Protein AF-A0A1F8B7I4-F1 (afdb_monomer_lite)

Sequence (177 aa):
MRKDLLTHFAFFLTSFVLISLGRKWLSLDFVPFWLGGALGTFLPYLDNLIYIYLLRPDEKISQKAVEYINEKKVNVSLDLLVSTRAQREDLIFHSVYFQVVFAVFTFLVISSSGNLFGRGIVLAFFLHLLISQVMDYVENKNLNSWFRKVSVTFDQGQTRLYLLANFIIFLLLAFVF

Foldseek 3Di:
DCVLLVLLVVLLVVLVVVLCVLVVVPDPVLVLLVVLQVQLSCVLVCLLVCCLPPVCVPDPLSVVLVVCVVVVVNVVSVVSCVVCVVVDQDRPCLAPVNLVVLLVVLLCCLVPDPRSNSNSNSLSNLSSSLVVLVVCCVVPVASCSRCVVPPDGDDSVVSVVVSVVSVVSSVCSSNVD

Radius of gyration: 17.09 Å; chains: 1; bounding box: 42×36×40 Å

Structure (mmCIF, N/CA/C/O backbone):
data_AF-A0A1F8B7I4-F1
#
_entry.id   AF-A0A1F8B7I4-F1
#
loop_
_atom_site.group_PDB
_atom_site.id
_atom_site.type_symbol
_atom_site.label_atom_id
_atom_site.label_alt_id
_atom_site.label_comp_id
_atom_site.label_asym_id
_atom_site.label_entity_id
_atom_site.label_seq_id
_atom_site.pdbx_PDB_ins_code
_atom_site.Cartn_x
_atom_site.Cartn_y
_atom_site.Cartn_z
_atom_site.occupancy
_atom_site.B_iso_or_equiv
_atom_site.auth_seq_id
_atom_site.auth_comp_id
_atom_site.auth_asym_id
_atom_site.auth_atom_id
_atom_site.pdbx_PDB_model_num
ATOM 1 N N . MET A 1 1 ? -6.255 11.461 10.587 1.00 59.28 1 MET A N 1
ATOM 2 C CA . MET A 1 1 ? -6.141 11.089 9.159 1.00 59.28 1 MET A CA 1
ATOM 3 C C . MET A 1 1 ? -4.985 11.747 8.400 1.00 59.28 1 MET A C 1
ATOM 5 O O . MET A 1 1 ? -4.286 11.033 7.696 1.00 59.28 1 MET A O 1
ATOM 9 N N . ARG A 1 2 ? -4.751 13.071 8.498 1.00 65.44 2 ARG A N 1
ATOM 10 C CA . ARG A 1 2 ? -3.738 13.753 7.652 1.00 65.44 2 ARG A CA 1
ATOM 11 C C . ARG A 1 2 ? -2.352 13.114 7.699 1.00 65.44 2 ARG A C 1
ATOM 13 O O . ARG A 1 2 ? -1.734 12.986 6.658 1.00 65.44 2 ARG A O 1
ATOM 20 N N . LYS A 1 3 ? -1.891 12.709 8.886 1.00 77.00 3 LYS A N 1
ATOM 21 C CA . LYS A 1 3 ? -0.587 12.052 9.044 1.00 77.00 3 LYS A CA 1
ATOM 22 C C . LYS A 1 3 ? -0.542 10.697 8.338 1.00 77.00 3 LYS A C 1
ATOM 24 O O . LYS A 1 3 ? 0.397 10.463 7.605 1.00 77.00 3 LYS A O 1
ATOM 29 N N . ASP A 1 4 ? -1.567 9.863 8.505 1.00 78.38 4 ASP A N 1
ATOM 30 C CA . ASP A 1 4 ? -1.654 8.547 7.860 1.00 78.38 4 ASP A CA 1
ATOM 31 C C . ASP A 1 4 ? -1.663 8.653 6.327 1.00 78.38 4 ASP A C 1
ATOM 33 O O . ASP A 1 4 ? -0.826 8.054 5.656 1.00 78.38 4 ASP A O 1
ATOM 37 N N . LEU A 1 5 ? -2.539 9.500 5.777 1.00 82.06 5 LEU A N 1
ATOM 38 C CA . LEU A 1 5 ? -2.629 9.725 4.333 1.00 82.06 5 LEU A CA 1
ATOM 39 C C . LEU A 1 5 ? -1.339 10.339 3.783 1.00 82.06 5 LEU A C 1
ATOM 41 O O . LEU A 1 5 ? -0.847 9.908 2.745 1.00 82.06 5 LEU A O 1
ATOM 45 N N . LEU A 1 6 ? -0.755 11.302 4.501 1.00 87.94 6 LEU A N 1
ATOM 46 C CA . LEU A 1 6 ? 0.521 11.907 4.127 1.00 87.94 6 LEU A CA 1
ATOM 47 C C . LEU A 1 6 ? 1.655 10.881 4.141 1.00 87.94 6 LEU A C 1
ATOM 49 O O . LEU A 1 6 ? 2.469 10.895 3.228 1.00 87.94 6 LEU A O 1
ATOM 53 N N . THR A 1 7 ? 1.701 9.988 5.132 1.00 90.12 7 THR A N 1
ATOM 54 C CA . THR A 1 7 ? 2.702 8.918 5.206 1.00 90.12 7 THR A CA 1
ATOM 55 C C . THR A 1 7 ? 2.579 7.997 3.999 1.00 90.12 7 THR A C 1
ATOM 57 O O . THR A 1 7 ? 3.549 7.840 3.259 1.00 90.12 7 THR A O 1
ATOM 60 N N . HIS A 1 8 ? 1.391 7.447 3.735 1.00 92.12 8 HIS A N 1
ATOM 61 C CA . HIS A 1 8 ? 1.176 6.553 2.594 1.00 92.12 8 HIS A CA 1
ATOM 62 C C . HIS A 1 8 ? 1.475 7.245 1.259 1.00 92.12 8 HIS A C 1
ATOM 64 O O . HIS A 1 8 ? 2.141 6.666 0.402 1.00 92.12 8 HIS A O 1
ATOM 70 N N . PHE A 1 9 ? 1.064 8.505 1.103 1.00 92.62 9 PHE A N 1
ATOM 71 C CA . PHE A 1 9 ? 1.347 9.288 -0.097 1.00 92.62 9 PHE A CA 1
ATOM 72 C C . PHE A 1 9 ? 2.842 9.616 -0.257 1.00 92.62 9 PHE A C 1
ATOM 74 O O . PHE A 1 9 ? 3.370 9.558 -1.365 1.00 92.62 9 PHE A O 1
ATOM 81 N N . ALA A 1 10 ? 3.552 9.915 0.834 1.00 95.00 10 ALA A N 1
ATOM 82 C CA . ALA A 1 10 ? 4.991 10.170 0.812 1.00 95.00 10 ALA A CA 1
ATOM 83 C C . ALA A 1 10 ? 5.787 8.914 0.435 1.00 95.00 10 ALA A C 1
ATOM 85 O O . ALA A 1 10 ? 6.713 8.995 -0.377 1.00 95.00 10 ALA A O 1
ATOM 86 N N . PHE A 1 11 ? 5.409 7.749 0.971 1.00 95.69 11 PHE A N 1
ATOM 87 C CA . PHE A 1 11 ? 6.000 6.470 0.576 1.00 95.69 11 PHE A CA 1
ATOM 88 C C . PHE A 1 11 ? 5.683 6.132 -0.879 1.00 95.69 11 PHE A C 1
ATOM 90 O O . PHE A 1 11 ? 6.598 5.763 -1.609 1.00 95.69 11 PHE A O 1
ATOM 97 N N . PHE A 1 12 ? 4.440 6.334 -1.327 1.00 96.50 12 PHE A N 1
ATOM 98 C CA . PHE A 1 12 ? 4.068 6.213 -2.737 1.00 96.50 12 PHE A CA 1
ATOM 99 C C . PHE A 1 12 ? 4.988 7.051 -3.630 1.00 96.50 12 PHE A C 1
ATOM 101 O O . PHE A 1 12 ? 5.644 6.497 -4.510 1.00 96.50 12 PHE A O 1
ATOM 108 N N . LEU A 1 13 ? 5.095 8.357 -3.367 1.00 96.88 13 LEU A N 1
ATOM 109 C CA . LEU A 1 13 ? 5.904 9.263 -4.177 1.00 96.88 13 LEU A CA 1
ATOM 110 C C . LEU A 1 13 ? 7.371 8.821 -4.193 1.00 96.88 13 LEU A C 1
ATOM 112 O O . LEU A 1 13 ? 7.967 8.688 -5.258 1.00 96.88 13 LEU A O 1
ATOM 116 N N . THR A 1 14 ? 7.933 8.529 -3.019 1.00 96.75 14 THR A N 1
ATOM 117 C CA . THR A 1 14 ? 9.334 8.113 -2.881 1.00 96.75 14 THR A CA 1
ATOM 118 C C . THR A 1 14 ? 9.605 6.816 -3.640 1.00 96.75 14 THR A C 1
ATOM 120 O O . THR A 1 14 ? 10.513 6.760 -4.468 1.00 96.75 14 THR A O 1
ATOM 123 N N . SER A 1 15 ? 8.803 5.776 -3.413 1.00 95.81 15 SER A N 1
ATOM 124 C CA . SER A 1 15 ? 8.972 4.481 -4.071 1.00 95.81 15 SER A CA 1
ATOM 125 C C . SER A 1 15 ? 8.771 4.577 -5.581 1.00 95.81 15 SER A C 1
ATOM 127 O O . SER A 1 15 ? 9.559 4.003 -6.324 1.00 95.81 15 SER A O 1
ATOM 129 N N . PHE A 1 16 ? 7.780 5.329 -6.063 1.00 96.88 16 PHE A N 1
ATOM 130 C CA . PHE A 1 16 ? 7.526 5.459 -7.499 1.00 96.88 16 PHE A CA 1
ATOM 131 C C . PHE A 1 16 ? 8.601 6.284 -8.211 1.00 96.88 16 PHE A C 1
ATOM 133 O O . PHE A 1 16 ? 8.956 5.948 -9.344 1.00 96.88 16 PHE A O 1
ATOM 140 N N . VAL A 1 17 ? 9.188 7.292 -7.552 1.00 96.88 17 VAL A N 1
ATOM 141 C CA . VAL A 1 17 ? 10.386 7.978 -8.065 1.00 96.88 17 VAL A CA 1
ATOM 142 C C . VAL A 1 17 ? 11.539 6.981 -8.189 1.00 96.88 17 VAL A C 1
ATOM 144 O O . VAL A 1 17 ? 12.153 6.897 -9.250 1.00 96.88 17 VAL A O 1
ATOM 147 N N . LEU A 1 18 ? 11.810 6.189 -7.147 1.00 96.75 18 LEU A N 1
ATOM 148 C CA . LEU A 1 18 ? 12.892 5.198 -7.162 1.00 96.75 18 LEU A CA 1
ATOM 149 C C . LEU A 1 18 ? 12.691 4.129 -8.242 1.00 96.75 18 LEU A C 1
ATOM 151 O O . LEU A 1 18 ? 13.643 3.792 -8.942 1.00 96.75 18 LEU A O 1
ATOM 155 N N . ILE A 1 19 ? 11.465 3.633 -8.418 1.00 96.00 19 ILE A N 1
ATOM 156 C CA . ILE A 1 19 ? 11.121 2.677 -9.479 1.00 96.00 19 ILE A CA 1
ATOM 157 C C . ILE A 1 19 ? 11.334 3.317 -10.851 1.00 96.00 19 ILE A C 1
ATOM 159 O O . ILE A 1 19 ? 11.986 2.724 -11.710 1.00 96.00 19 ILE A O 1
ATOM 163 N N . SER A 1 20 ? 10.849 4.546 -11.044 1.00 95.88 20 SER A N 1
ATOM 164 C CA . SER A 1 20 ? 10.977 5.248 -12.324 1.00 95.88 20 SER A CA 1
ATOM 165 C C . SER A 1 20 ? 12.442 5.503 -12.683 1.00 95.88 20 SER A C 1
ATOM 167 O O . SER A 1 20 ? 12.850 5.267 -13.817 1.00 95.88 20 SER A O 1
ATOM 169 N N . LEU A 1 21 ? 13.270 5.901 -11.714 1.00 96.00 21 LEU A N 1
ATOM 170 C CA . LEU A 1 21 ? 14.712 6.065 -11.910 1.00 96.00 21 LEU A CA 1
ATOM 171 C C . LEU A 1 21 ? 15.407 4.724 -12.175 1.00 96.00 21 LEU A C 1
ATOM 173 O O . LEU A 1 21 ? 16.159 4.604 -13.141 1.00 96.00 21 LEU A O 1
ATOM 177 N N . GLY A 1 22 ? 15.128 3.704 -11.359 1.00 93.88 22 GLY A N 1
ATOM 178 C CA . GLY A 1 22 ? 15.749 2.383 -11.463 1.00 93.88 22 GLY A CA 1
ATOM 179 C C . GLY A 1 22 ? 15.447 1.677 -12.785 1.00 93.88 22 GLY A C 1
ATOM 180 O O . GLY A 1 22 ? 16.328 1.038 -13.356 1.00 93.88 22 GLY A O 1
ATOM 181 N N . ARG A 1 23 ? 14.230 1.843 -13.317 1.00 92.06 23 ARG A N 1
ATOM 182 C CA . ARG A 1 23 ? 13.812 1.282 -14.614 1.00 92.06 23 ARG A CA 1
ATOM 183 C C . ARG A 1 23 ? 14.022 2.232 -15.796 1.00 92.06 23 ARG A C 1
ATOM 185 O O . ARG A 1 23 ? 13.734 1.859 -16.929 1.00 92.06 23 ARG A O 1
ATOM 192 N N . LYS A 1 24 ? 14.556 3.436 -15.550 1.00 93.75 24 LYS A N 1
ATOM 193 C CA . LYS A 1 24 ? 14.752 4.507 -16.547 1.00 93.75 24 LYS A CA 1
ATOM 194 C C . LYS A 1 24 ? 13.447 4.946 -17.235 1.00 93.75 24 LYS A C 1
ATOM 196 O O . LYS A 1 24 ? 13.442 5.348 -18.395 1.00 93.75 24 LYS A O 1
ATOM 201 N N . TRP A 1 25 ? 12.337 4.890 -16.508 1.00 93.00 25 TRP A N 1
ATOM 202 C CA . TRP A 1 25 ? 10.990 5.269 -16.934 1.00 93.00 25 TRP A CA 1
ATOM 203 C C . TRP A 1 25 ? 10.740 6.768 -16.737 1.00 93.00 25 TRP A C 1
ATOM 205 O O . TRP A 1 25 ? 9.927 7.178 -15.911 1.00 93.00 25 TRP A O 1
ATOM 215 N N . LEU A 1 26 ? 11.490 7.598 -17.464 1.00 92.12 26 LEU A N 1
ATOM 216 C CA . LEU A 1 26 ? 11.434 9.063 -17.337 1.00 92.12 26 LEU A CA 1
ATOM 217 C C . LEU A 1 26 ? 10.672 9.757 -18.477 1.00 92.12 26 LEU A C 1
ATOM 219 O O . LEU A 1 26 ? 10.523 10.976 -18.449 1.00 92.12 26 LEU A O 1
ATOM 223 N N . SER A 1 27 ? 10.194 9.009 -19.478 1.00 94.06 27 SER A N 1
ATOM 224 C CA . SER A 1 27 ? 9.360 9.563 -20.550 1.00 94.06 27 SER A CA 1
ATOM 225 C C . SER A 1 27 ? 7.900 9.729 -20.114 1.00 94.06 27 SER A C 1
ATOM 227 O O . SER A 1 27 ? 7.433 9.117 -19.150 1.00 94.06 27 SER A O 1
ATOM 229 N N . LEU A 1 28 ? 7.151 10.544 -20.862 1.00 93.81 28 LEU A N 1
ATOM 230 C CA . LEU A 1 28 ? 5.718 10.751 -20.626 1.00 93.81 28 LEU A CA 1
ATOM 231 C C . LEU A 1 28 ? 4.877 9.486 -20.869 1.00 93.81 28 LEU A C 1
ATOM 233 O O . LEU A 1 28 ? 3.760 9.395 -20.362 1.00 93.81 28 LEU A O 1
ATOM 237 N N . ASP A 1 29 ? 5.421 8.476 -21.552 1.00 93.88 29 ASP A N 1
ATOM 238 C CA . ASP A 1 29 ? 4.751 7.186 -21.771 1.00 93.88 29 ASP A CA 1
ATOM 239 C C . ASP A 1 29 ? 4.469 6.442 -20.457 1.00 93.88 29 ASP A C 1
ATOM 241 O O . ASP A 1 29 ? 3.595 5.579 -20.400 1.00 93.88 29 ASP A O 1
ATOM 245 N N . PHE A 1 30 ? 5.174 6.803 -19.378 1.00 94.81 30 PHE A N 1
ATOM 246 C CA . PHE A 1 30 ? 5.011 6.222 -18.046 1.00 94.81 30 PHE A CA 1
ATOM 247 C C . PHE A 1 30 ? 4.052 7.003 -17.142 1.00 94.81 30 PHE A C 1
ATOM 249 O O . PHE A 1 30 ? 3.808 6.594 -16.008 1.00 94.81 30 PHE A O 1
ATOM 256 N N . VAL A 1 31 ? 3.424 8.079 -17.625 1.00 95.62 31 VAL A N 1
ATOM 257 C CA . VAL A 1 31 ? 2.359 8.778 -16.882 1.00 95.62 31 VAL A CA 1
ATOM 258 C C . VAL A 1 31 ? 1.226 7.834 -16.440 1.00 95.62 31 VAL A C 1
ATOM 260 O O . VAL A 1 31 ? 0.804 7.942 -15.286 1.00 95.62 31 VAL A O 1
ATOM 263 N N . PRO A 1 32 ? 0.758 6.860 -17.252 1.00 96.75 32 PRO A N 1
ATOM 264 C CA . PRO A 1 32 ? -0.250 5.902 -16.804 1.00 96.75 32 PRO A CA 1
ATOM 265 C C . PRO A 1 32 ? 0.174 5.118 -15.556 1.00 96.75 32 PRO A C 1
ATOM 267 O O . PRO A 1 32 ? -0.659 4.878 -14.689 1.00 96.75 32 PRO A O 1
ATOM 270 N N . PHE A 1 33 ? 1.458 4.777 -15.406 1.00 96.44 33 PHE A N 1
ATOM 271 C CA . PHE A 1 33 ? 1.970 4.112 -14.202 1.00 96.44 33 PHE A CA 1
ATOM 272 C C . PHE A 1 33 ? 1.773 4.971 -12.949 1.00 96.44 33 PHE A C 1
ATOM 274 O O . PHE A 1 33 ? 1.281 4.485 -11.931 1.00 96.44 33 PHE A O 1
ATOM 281 N N . TRP A 1 34 ? 2.073 6.265 -13.041 1.00 97.06 34 TRP A N 1
ATOM 282 C CA . TRP A 1 34 ? 1.882 7.222 -11.951 1.00 97.06 34 TRP A CA 1
ATOM 283 C C . TRP A 1 34 ? 0.410 7.460 -11.613 1.00 97.06 34 TRP A C 1
ATOM 285 O O . TRP A 1 34 ? 0.053 7.485 -10.436 1.00 97.06 34 TRP A O 1
ATOM 295 N N . LEU A 1 35 ? -0.455 7.585 -12.623 1.00 97.06 35 LEU A N 1
ATOM 296 C CA . LEU A 1 35 ? -1.901 7.725 -12.420 1.00 97.06 35 LEU A CA 1
ATOM 297 C C . LEU A 1 35 ? -2.498 6.479 -11.762 1.00 97.06 35 LEU A C 1
ATOM 299 O O . LEU A 1 35 ? -3.297 6.588 -10.832 1.00 97.06 35 LEU A O 1
ATOM 303 N N . GLY A 1 36 ? -2.073 5.300 -12.218 1.00 96.94 36 GLY A N 1
ATOM 304 C CA . GLY A 1 36 ? -2.452 4.035 -11.609 1.00 96.94 36 GLY A CA 1
ATOM 305 C C . GLY A 1 36 ? -1.981 3.958 -10.163 1.00 96.94 36 GLY A C 1
ATOM 306 O O . GLY A 1 36 ? -2.757 3.607 -9.281 1.00 96.94 36 GLY A O 1
ATOM 307 N N . GLY A 1 37 ? -0.740 4.364 -9.899 1.00 97.00 37 GLY A N 1
ATOM 308 C CA . GLY A 1 37 ? -0.183 4.409 -8.555 1.00 97.00 37 GLY A CA 1
ATOM 309 C C . GLY A 1 37 ? -0.953 5.329 -7.611 1.00 97.00 37 GLY A C 1
ATOM 310 O O . GLY A 1 37 ? -1.344 4.901 -6.527 1.00 97.00 37 GLY A O 1
ATOM 311 N N . ALA A 1 38 ? -1.267 6.549 -8.051 1.00 95.81 38 ALA A N 1
ATOM 312 C CA . ALA A 1 38 ? -2.075 7.480 -7.272 1.00 95.81 38 ALA A CA 1
ATOM 313 C C . ALA A 1 38 ? -3.432 6.860 -6.909 1.00 95.81 38 ALA A C 1
ATOM 315 O O . ALA A 1 38 ? -3.817 6.868 -5.742 1.00 95.81 38 ALA A O 1
ATOM 316 N N . LEU A 1 39 ? -4.123 6.251 -7.880 1.00 95.75 39 LEU A N 1
ATOM 317 C CA . LEU A 1 39 ? -5.389 5.562 -7.629 1.00 95.75 39 LEU A CA 1
ATOM 318 C C . LEU A 1 39 ? -5.217 4.379 -6.662 1.00 95.75 39 LEU A C 1
ATOM 320 O O . LEU A 1 39 ? -5.992 4.239 -5.716 1.00 95.75 39 LEU A O 1
ATOM 324 N N . GLY A 1 40 ? -4.183 3.561 -6.858 1.00 95.12 40 GLY A N 1
ATOM 325 C CA . GLY A 1 40 ? -3.867 2.405 -6.021 1.00 95.12 40 GLY A CA 1
ATOM 326 C C . GLY A 1 40 ? -3.564 2.765 -4.567 1.00 95.12 40 GLY A C 1
ATOM 327 O O . GLY A 1 40 ? -3.936 2.012 -3.674 1.00 95.12 40 GLY A O 1
ATOM 328 N N . THR A 1 41 ? -2.977 3.936 -4.301 1.00 93.88 41 THR A N 1
ATOM 329 C CA . THR A 1 41 ? -2.779 4.444 -2.932 1.00 93.88 41 THR A CA 1
ATOM 330 C C . THR A 1 41 ? -4.101 4.729 -2.219 1.00 93.88 41 THR A C 1
ATOM 332 O O . THR A 1 41 ? -4.167 4.591 -0.997 1.00 93.88 41 THR A O 1
ATOM 335 N N . PHE A 1 42 ? -5.153 5.107 -2.953 1.00 90.44 42 PHE A N 1
ATOM 336 C CA . PHE A 1 42 ? -6.454 5.421 -2.363 1.00 90.44 42 PHE A CA 1
ATOM 337 C C . PHE A 1 42 ? -7.365 4.203 -2.182 1.00 90.44 42 PHE A C 1
ATOM 339 O O . PHE A 1 42 ? -8.222 4.219 -1.299 1.00 90.44 42 PHE A O 1
ATOM 346 N N . LEU A 1 43 ? -7.188 3.146 -2.982 1.00 90.69 43 LEU A N 1
ATOM 347 C CA . LEU A 1 43 ? -8.053 1.961 -2.948 1.00 90.69 43 LEU A CA 1
ATOM 348 C C . LEU A 1 43 ? -8.183 1.316 -1.555 1.00 90.69 43 LEU A C 1
ATOM 350 O O . LEU A 1 43 ? -9.311 0.986 -1.184 1.00 90.69 43 LEU A O 1
ATOM 354 N N . PRO A 1 44 ? -7.119 1.182 -0.740 1.00 88.88 44 PRO A N 1
ATOM 355 C CA . PRO A 1 44 ? -7.243 0.609 0.597 1.00 88.88 44 PRO A CA 1
ATOM 356 C C . PRO A 1 44 ? -8.198 1.368 1.527 1.00 88.88 44 PRO A C 1
ATOM 358 O O . PRO A 1 44 ? -8.793 0.770 2.420 1.00 88.88 44 PRO A O 1
ATOM 361 N N . TYR A 1 45 ? -8.425 2.668 1.305 1.00 83.50 45 TYR A N 1
ATOM 362 C CA . TYR A 1 45 ? -9.385 3.432 2.105 1.00 83.50 45 TYR A CA 1
ATOM 363 C C . TYR A 1 45 ? -10.838 3.011 1.858 1.00 83.50 45 TYR A C 1
ATOM 365 O O . TYR A 1 45 ? -11.673 3.221 2.744 1.00 83.50 45 TYR A O 1
ATOM 373 N N . LEU A 1 46 ? -11.138 2.371 0.718 1.00 84.50 46 LEU A N 1
ATOM 374 C CA . LEU A 1 46 ? -12.466 1.825 0.422 1.00 84.50 46 LEU A CA 1
ATOM 375 C C . LEU A 1 46 ? -12.885 0.742 1.420 1.00 84.50 46 LEU A C 1
ATOM 377 O O . LEU A 1 46 ? -14.080 0.572 1.636 1.00 84.50 46 LEU A O 1
ATOM 381 N N . ASP A 1 47 ? -11.936 0.082 2.091 1.00 81.94 47 ASP A N 1
ATOM 382 C CA . ASP A 1 47 ? -12.209 -0.884 3.165 1.00 81.94 47 ASP A CA 1
ATOM 383 C C . ASP A 1 47 ? -13.096 -0.270 4.259 1.00 81.94 47 ASP A C 1
ATOM 385 O O . ASP A 1 47 ? -14.032 -0.889 4.759 1.00 81.94 47 ASP A O 1
ATOM 389 N N . ASN A 1 48 ? -12.874 1.011 4.575 1.00 79.69 48 ASN A N 1
ATOM 390 C CA . ASN A 1 48 ? -13.680 1.730 5.558 1.00 79.69 48 ASN A CA 1
ATOM 391 C C . ASN A 1 48 ? -15.105 1.992 5.067 1.00 79.69 48 ASN A C 1
ATOM 393 O O . ASN A 1 48 ? -16.033 1.949 5.870 1.00 79.69 48 ASN A O 1
ATOM 397 N N . LEU A 1 49 ? -15.280 2.269 3.771 1.00 81.94 49 LEU A N 1
ATOM 398 C CA . LEU A 1 49 ? -16.603 2.471 3.180 1.00 81.94 49 LEU A CA 1
ATOM 399 C C . LEU A 1 49 ? -17.375 1.151 3.129 1.00 81.94 49 LEU A C 1
ATOM 401 O O . LEU A 1 49 ? -18.543 1.106 3.504 1.00 81.94 49 LEU A O 1
ATOM 405 N N . ILE A 1 50 ? -16.703 0.067 2.740 1.00 83.12 50 ILE A N 1
ATOM 406 C CA . ILE A 1 50 ? -17.272 -1.282 2.762 1.00 83.12 50 ILE A CA 1
ATOM 407 C C . ILE A 1 50 ? -17.689 -1.649 4.191 1.00 83.12 50 ILE A C 1
ATOM 409 O O . ILE A 1 50 ? -18.788 -2.160 4.398 1.00 83.12 50 ILE A O 1
ATOM 413 N N . TYR A 1 51 ? -16.869 -1.327 5.194 1.00 82.75 51 TYR A N 1
ATOM 414 C CA . TYR A 1 51 ? -17.199 -1.599 6.589 1.00 82.75 51 TYR A CA 1
ATOM 415 C C . TYR A 1 51 ? -18.495 -0.910 7.038 1.00 82.75 51 TYR A C 1
ATOM 417 O O . TYR A 1 51 ? -19.401 -1.581 7.534 1.00 82.75 51 TYR A O 1
ATOM 425 N N . ILE A 1 52 ? -18.603 0.409 6.837 1.00 82.94 52 ILE A N 1
ATOM 426 C CA . ILE A 1 52 ? -19.738 1.192 7.353 1.00 82.94 52 ILE A CA 1
ATOM 427 C C . ILE A 1 52 ? -21.041 0.961 6.583 1.00 82.94 52 ILE A C 1
ATOM 429 O O . ILE A 1 52 ? -22.106 1.085 7.176 1.00 82.94 52 ILE A O 1
ATOM 433 N N . TYR A 1 53 ? -20.975 0.640 5.286 1.00 84.38 53 TYR A N 1
ATOM 434 C CA . TYR A 1 53 ? -22.172 0.470 4.455 1.00 84.38 53 TYR A CA 1
ATOM 435 C C . TYR A 1 53 ? -22.594 -0.990 4.266 1.00 84.38 53 TYR A C 1
ATOM 437 O O . TYR A 1 53 ? -23.774 -1.232 4.027 1.00 84.38 53 TYR A O 1
ATOM 445 N N . LEU A 1 54 ? -21.670 -1.957 4.345 1.00 82.88 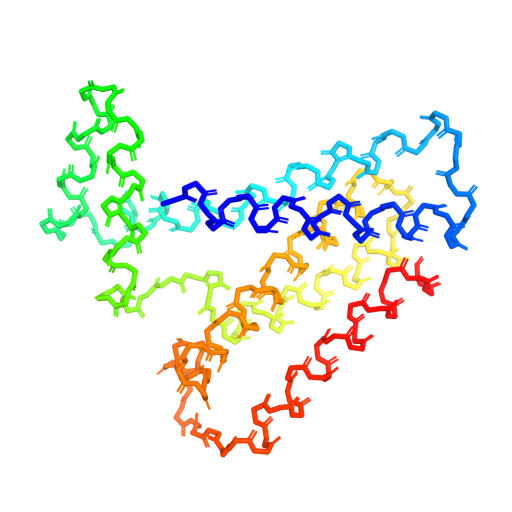54 LEU A N 1
ATOM 446 C CA . LEU A 1 54 ? -21.952 -3.358 3.999 1.00 82.88 54 LEU A CA 1
ATOM 447 C C . LEU A 1 54 ? -21.692 -4.346 5.142 1.00 82.88 54 LEU A C 1
ATOM 449 O O . LEU A 1 54 ? -22.516 -5.228 5.361 1.00 82.88 54 LEU A O 1
ATOM 453 N N . LEU A 1 55 ? -20.570 -4.243 5.864 1.00 82.56 55 LEU A N 1
ATOM 454 C CA . LEU A 1 55 ? -20.204 -5.268 6.860 1.00 82.56 55 LEU A CA 1
ATOM 455 C C . LEU A 1 55 ? -20.880 -5.069 8.218 1.00 82.56 55 LEU A C 1
ATOM 457 O O . LEU A 1 55 ? -21.299 -6.041 8.854 1.00 82.56 55 LEU A O 1
ATOM 461 N N . ARG A 1 56 ? -20.916 -3.822 8.696 1.00 82.69 56 ARG A N 1
ATOM 462 C CA . ARG A 1 56 ? -21.394 -3.461 10.037 1.00 82.69 56 ARG A CA 1
ATOM 463 C C . ARG A 1 56 ? -22.200 -2.152 10.016 1.00 82.69 56 ARG A C 1
ATOM 465 O O . ARG A 1 56 ? -21.833 -1.213 10.725 1.00 82.69 56 ARG A O 1
ATOM 472 N N . PRO A 1 57 ? -23.289 -2.054 9.230 1.00 84.44 57 PRO A N 1
ATOM 473 C CA . PRO A 1 57 ? -24.100 -0.833 9.166 1.00 84.44 57 PRO A CA 1
ATOM 474 C C . PRO A 1 57 ? -24.804 -0.497 10.492 1.00 84.44 57 PRO A C 1
ATOM 476 O O . PRO A 1 57 ? -25.057 0.673 10.773 1.00 84.44 57 PRO A O 1
ATOM 479 N N . ASP A 1 58 ? -25.067 -1.498 11.336 1.00 86.06 58 ASP A N 1
ATOM 480 C CA . ASP A 1 58 ? -25.798 -1.330 12.600 1.00 86.06 58 ASP A CA 1
ATOM 481 C C . ASP A 1 58 ? -24.925 -0.854 13.773 1.00 86.06 58 ASP A C 1
ATOM 483 O O . ASP A 1 58 ? -25.432 -0.503 14.841 1.00 86.06 58 ASP A O 1
ATOM 487 N N . GLU A 1 59 ? -23.600 -0.820 13.604 1.00 85.62 59 GLU A N 1
ATOM 488 C CA . GLU A 1 59 ? -22.713 -0.302 14.641 1.00 85.62 59 GLU A CA 1
ATOM 489 C C . GLU A 1 59 ? -22.901 1.207 14.815 1.00 85.62 59 GLU A C 1
ATOM 491 O O . GLU A 1 59 ? -22.904 1.973 13.850 1.00 85.62 59 GLU A O 1
ATOM 496 N N . LYS A 1 60 ? -22.958 1.667 16.073 1.00 86.56 60 LYS A N 1
ATOM 497 C CA . LYS A 1 60 ? -23.087 3.100 16.401 1.00 86.56 60 LYS A CA 1
ATOM 498 C C . LYS A 1 60 ? -22.013 3.959 15.725 1.00 86.56 60 LYS A C 1
ATOM 500 O O . LYS A 1 60 ? -22.277 5.103 15.365 1.00 86.56 60 LYS A O 1
ATOM 505 N N . ILE A 1 61 ? -20.803 3.418 15.553 1.00 85.62 61 ILE A N 1
ATOM 506 C CA . ILE A 1 61 ? -19.690 4.100 14.879 1.00 85.62 61 ILE A CA 1
ATOM 507 C C . ILE A 1 61 ? -19.979 4.252 13.380 1.00 85.62 61 ILE A C 1
ATOM 509 O O . ILE A 1 61 ? -19.770 5.335 12.838 1.00 85.62 61 ILE A O 1
ATOM 513 N N . SER A 1 62 ? -20.504 3.211 12.729 1.00 85.81 62 SER A N 1
ATOM 514 C CA . SER A 1 62 ? -20.896 3.238 11.316 1.00 85.81 62 SER A CA 1
ATOM 515 C C . SER A 1 62 ? -22.035 4.221 11.067 1.00 85.81 62 SER A C 1
ATOM 517 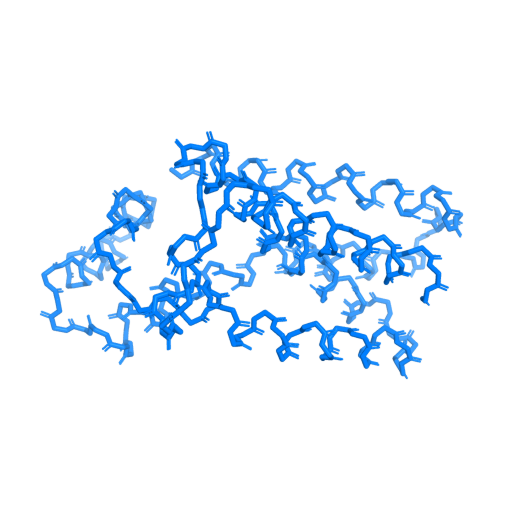O O . SER A 1 62 ? -21.917 5.073 10.190 1.00 85.81 62 SER A O 1
ATOM 519 N N . GLN A 1 63 ? -23.085 4.191 11.893 1.00 90.00 63 GLN A N 1
ATOM 520 C CA . GLN A 1 63 ? -24.209 5.128 11.786 1.00 90.00 63 GLN A CA 1
ATOM 521 C C . GLN A 1 63 ? -23.751 6.583 11.941 1.00 90.00 63 GLN A C 1
ATOM 523 O O . GLN A 1 63 ? -24.098 7.435 11.126 1.00 90.00 63 GLN A O 1
ATOM 528 N N . LYS A 1 64 ? -22.892 6.855 12.931 1.00 89.38 64 LYS A N 1
ATOM 529 C CA . LYS A 1 64 ? -22.334 8.191 13.171 1.00 89.38 64 LYS A CA 1
ATOM 530 C C . LYS A 1 64 ? -21.394 8.658 12.053 1.00 89.38 64 LYS A C 1
ATOM 532 O O . LYS A 1 64 ? -21.364 9.839 11.718 1.00 89.38 64 LYS A O 1
ATOM 537 N N . ALA A 1 65 ? -20.629 7.747 11.453 1.00 87.12 65 ALA A N 1
ATOM 538 C CA . ALA A 1 65 ? -19.807 8.054 10.286 1.00 87.12 65 ALA A CA 1
ATOM 539 C C . ALA A 1 65 ? -20.678 8.422 9.071 1.00 87.12 65 ALA A C 1
ATOM 541 O O . ALA A 1 65 ? -20.434 9.437 8.421 1.00 87.12 65 ALA A O 1
ATOM 542 N N . VAL A 1 66 ? -21.738 7.652 8.810 1.00 88.75 66 VAL A N 1
ATOM 543 C CA . VAL A 1 66 ? -22.703 7.934 7.735 1.00 88.75 66 VAL A CA 1
ATOM 544 C C . VAL A 1 66 ? -23.417 9.270 7.959 1.00 88.75 66 VAL A C 1
ATOM 546 O O . VAL A 1 66 ? -23.559 10.046 7.016 1.00 88.75 66 VAL A O 1
ATOM 549 N N . GLU A 1 67 ? -23.794 9.591 9.198 1.00 91.06 67 GLU A N 1
ATOM 550 C CA . GLU A 1 67 ? -24.354 10.896 9.567 1.00 91.06 67 GLU A CA 1
ATOM 551 C C . GLU A 1 67 ? -23.395 12.039 9.197 1.00 91.06 67 GLU A C 1
ATOM 553 O O . GLU A 1 67 ? -23.775 12.958 8.471 1.00 91.06 67 GLU A O 1
ATOM 558 N N . TYR A 1 68 ? -22.116 11.944 9.577 1.00 90.31 68 TYR A N 1
ATOM 559 C CA . TYR A 1 68 ? -21.118 12.948 9.197 1.00 90.31 68 TYR A CA 1
ATOM 560 C C . TYR A 1 68 ? -20.894 13.046 7.684 1.00 90.31 68 TYR A C 1
ATOM 562 O O . TYR A 1 68 ? -20.650 14.144 7.181 1.00 90.31 68 TYR A O 1
ATOM 570 N N . ILE A 1 69 ? -20.988 11.944 6.936 1.00 89.12 69 ILE A N 1
ATOM 571 C CA . ILE A 1 69 ? -20.920 11.973 5.467 1.00 89.12 69 ILE A CA 1
ATOM 572 C C . ILE A 1 69 ? -22.122 12.734 4.893 1.00 89.12 69 ILE A C 1
ATOM 574 O O . ILE A 1 69 ? -21.935 13.613 4.048 1.00 89.12 69 ILE A O 1
ATOM 578 N N . ASN A 1 70 ? -23.331 12.462 5.390 1.00 90.69 70 ASN A N 1
ATOM 579 C CA . ASN A 1 70 ? -24.564 13.128 4.960 1.00 90.69 70 ASN A CA 1
ATOM 580 C C . ASN A 1 70 ? -24.549 14.632 5.274 1.00 90.69 70 ASN A C 1
ATOM 582 O O . ASN A 1 70 ? -25.002 15.444 4.468 1.00 90.69 70 ASN A O 1
ATOM 586 N N . GLU A 1 71 ? -23.939 15.027 6.391 1.00 94.12 71 GLU A N 1
ATOM 587 C CA . GLU A 1 71 ? -23.704 16.429 6.755 1.00 94.12 71 GLU A CA 1
ATOM 588 C C . GLU A 1 71 ? -22.564 17.101 5.963 1.00 94.12 71 GLU A C 1
ATOM 590 O O . GLU A 1 71 ? -22.180 18.234 6.263 1.00 94.12 71 GLU A O 1
ATOM 595 N N . LYS A 1 72 ? -21.982 16.424 4.962 1.00 89.44 72 LYS A N 1
ATOM 596 C CA . LYS A 1 72 ? -20.797 16.863 4.196 1.00 89.44 72 LYS A CA 1
ATOM 597 C C . LYS A 1 72 ? -19.532 17.046 5.051 1.00 89.44 72 LYS A C 1
ATOM 599 O O . LYS A 1 72 ? -18.542 17.616 4.590 1.00 89.44 72 LYS A O 1
ATOM 604 N N . LYS A 1 73 ? -19.502 16.506 6.271 1.00 90.06 73 LYS A N 1
ATOM 605 C CA . LYS A 1 73 ? -18.349 16.496 7.188 1.00 90.06 73 LYS A CA 1
ATOM 606 C C . LYS A 1 73 ? -17.468 15.263 6.960 1.00 90.06 73 LYS A C 1
ATOM 608 O O . LYS A 1 73 ? -17.097 14.558 7.898 1.00 90.06 73 LYS A O 1
ATOM 613 N N . VAL A 1 74 ? -17.074 15.025 5.707 1.00 83.88 74 VAL A N 1
ATOM 614 C CA . VAL A 1 74 ? -16.311 13.827 5.295 1.00 83.88 74 VAL A CA 1
ATOM 615 C C . VAL A 1 74 ? -14.999 13.684 6.072 1.00 83.88 74 VAL A C 1
ATOM 617 O O . VAL A 1 74 ? -14.665 12.592 6.520 1.00 83.88 74 VAL A O 1
ATOM 620 N N . ASN A 1 75 ? -14.291 14.789 6.324 1.00 80.69 75 ASN A N 1
ATOM 621 C CA . ASN A 1 75 ? -13.050 14.764 7.105 1.00 80.69 75 ASN A CA 1
ATOM 622 C C . ASN A 1 75 ? -13.267 14.251 8.537 1.00 80.69 75 ASN A C 1
ATOM 624 O O . ASN A 1 75 ? -12.463 13.469 9.031 1.00 80.69 75 ASN A O 1
ATOM 628 N N . VAL A 1 76 ? -14.371 14.656 9.174 1.00 85.50 76 VAL A N 1
ATOM 629 C CA . VAL A 1 76 ? -14.718 14.242 10.542 1.00 85.50 76 VAL A CA 1
ATOM 630 C C . VAL A 1 76 ? -15.113 12.769 10.565 1.00 85.50 76 VAL A C 1
ATOM 632 O O . VAL A 1 76 ? -14.662 12.035 11.440 1.00 85.50 76 VAL A O 1
ATOM 635 N N . SER A 1 77 ? -15.886 12.316 9.572 1.00 84.62 77 SER A N 1
ATOM 636 C CA . SER A 1 77 ? -16.199 10.894 9.398 1.00 84.62 77 SER A CA 1
ATOM 637 C C . SER A 1 77 ? -14.927 10.061 9.265 1.00 84.62 77 SER A C 1
ATOM 639 O O . SER A 1 77 ? -14.762 9.051 9.943 1.00 84.62 77 SER A O 1
ATOM 641 N N . LEU A 1 78 ? -13.994 10.487 8.416 1.00 77.69 78 LEU A N 1
ATOM 642 C CA . LEU A 1 78 ? -12.754 9.750 8.212 1.00 77.69 78 LEU A CA 1
ATOM 643 C C . LEU A 1 78 ? -11.851 9.776 9.454 1.00 77.69 78 LEU A C 1
ATOM 645 O O . LEU A 1 78 ? -11.270 8.749 9.792 1.00 77.69 78 LEU A O 1
ATOM 649 N N . ASP A 1 79 ? -11.759 10.896 10.176 1.00 82.12 79 ASP A N 1
ATOM 650 C CA . ASP A 1 79 ? -11.021 10.959 11.444 1.00 82.12 79 ASP A CA 1
ATOM 651 C C . ASP A 1 79 ? -11.654 10.065 12.524 1.00 82.12 79 ASP A C 1
ATOM 653 O O . ASP A 1 79 ? -10.927 9.399 13.268 1.00 82.12 79 ASP A O 1
ATOM 657 N N . LEU A 1 80 ? -12.987 9.976 12.577 1.00 84.38 80 LEU A N 1
ATOM 658 C CA . LEU A 1 80 ? -13.699 9.040 13.450 1.00 84.38 80 LEU A CA 1
ATOM 659 C C . LEU A 1 80 ? -13.347 7.591 13.097 1.00 84.38 80 LEU A C 1
ATOM 661 O O . LEU A 1 80 ? -13.000 6.808 13.978 1.00 84.38 80 LEU A O 1
ATOM 665 N N . LEU A 1 81 ? -13.381 7.235 11.813 1.00 81.12 81 LEU A N 1
ATOM 666 C CA . LEU A 1 81 ? -13.072 5.879 11.361 1.00 81.12 81 LEU A CA 1
ATOM 667 C C . LEU A 1 81 ? -11.605 5.530 11.645 1.00 81.12 81 LEU A C 1
ATOM 669 O O . LEU A 1 81 ? -11.314 4.478 12.210 1.00 81.12 81 LEU A O 1
ATOM 673 N N . VAL A 1 82 ? -10.664 6.423 11.342 1.00 75.06 82 VAL A N 1
ATOM 674 C CA . VAL A 1 82 ? -9.237 6.194 11.616 1.00 75.06 82 VAL A CA 1
ATOM 675 C C . VAL A 1 82 ? -8.969 6.057 13.119 1.00 75.06 82 VAL A C 1
ATOM 677 O O . VAL A 1 82 ? -8.285 5.120 13.521 1.00 75.06 82 VAL A O 1
ATOM 680 N N . SER A 1 83 ? -9.533 6.928 13.961 1.00 76.69 83 SER A N 1
ATOM 681 C CA . SER A 1 83 ? -9.308 6.881 15.419 1.00 76.69 83 SER A CA 1
ATOM 682 C C . SER A 1 83 ? -9.950 5.670 16.101 1.00 76.69 83 SER A C 1
ATOM 684 O O . SER A 1 83 ? -9.446 5.199 17.116 1.00 76.69 83 SER A O 1
ATOM 686 N N . THR A 1 84 ? -11.015 5.118 15.520 1.00 75.69 84 THR A N 1
ATOM 687 C CA . THR A 1 84 ? -11.686 3.903 16.011 1.00 75.69 84 THR A CA 1
ATOM 688 C C . THR A 1 84 ? -11.238 2.628 15.293 1.00 75.69 84 THR A C 1
ATOM 690 O O . THR A 1 84 ? -11.787 1.558 15.540 1.00 75.69 84 THR A O 1
ATOM 693 N N . ARG A 1 85 ? -10.211 2.687 14.429 1.00 71.12 85 ARG A N 1
ATOM 694 C CA . ARG A 1 85 ? -9.692 1.528 13.673 1.00 71.12 85 ARG A CA 1
ATOM 695 C C . ARG A 1 85 ? -9.347 0.336 14.570 1.00 71.12 85 ARG A C 1
ATOM 697 O O . ARG A 1 85 ? -9.697 -0.780 14.220 1.00 71.12 85 ARG A O 1
ATOM 704 N N . ALA A 1 86 ? -8.746 0.565 15.738 1.00 65.75 86 ALA A N 1
ATOM 705 C CA . ALA A 1 86 ? -8.385 -0.506 16.674 1.00 65.75 86 ALA A CA 1
ATOM 706 C C . ALA A 1 86 ? -9.596 -1.267 17.256 1.00 65.75 86 ALA A C 1
ATOM 708 O O . ALA A 1 86 ? -9.453 -2.418 17.670 1.00 65.75 86 ALA A O 1
ATOM 709 N N . GLN A 1 87 ? -10.772 -0.629 17.279 1.00 67.56 87 GLN A N 1
ATOM 710 C CA . GLN A 1 87 ? -12.026 -1.197 17.784 1.00 67.56 87 GLN A CA 1
ATOM 711 C C . GLN A 1 87 ? -12.810 -1.956 16.703 1.00 67.56 87 GLN A C 1
ATOM 713 O O . GLN A 1 87 ? -13.782 -2.629 17.024 1.00 67.56 87 GLN A O 1
ATOM 718 N N . ARG A 1 88 ? -12.406 -1.850 15.429 1.00 69.12 88 ARG A N 1
ATOM 719 C CA . ARG A 1 88 ? -13.083 -2.490 14.296 1.00 69.12 88 ARG A CA 1
ATOM 720 C C . ARG A 1 88 ? -12.363 -3.787 13.953 1.00 69.12 88 ARG A C 1
ATOM 722 O O . ARG A 1 88 ? -11.200 -3.776 13.558 1.00 69.12 88 ARG A O 1
ATOM 729 N N . GLU A 1 89 ? -13.050 -4.908 14.136 1.00 61.25 89 GLU A N 1
ATOM 730 C CA . GLU A 1 89 ? -12.416 -6.234 14.126 1.00 61.25 89 GLU A CA 1
ATOM 731 C C . GLU A 1 89 ? -12.338 -6.888 12.733 1.00 61.25 89 GLU A C 1
ATOM 733 O O . GLU A 1 89 ? -11.705 -7.931 12.585 1.00 61.25 89 GLU A O 1
ATOM 738 N N . ASP A 1 90 ? -12.931 -6.270 11.703 1.00 64.81 90 ASP A N 1
ATOM 739 C CA . ASP A 1 90 ? -13.28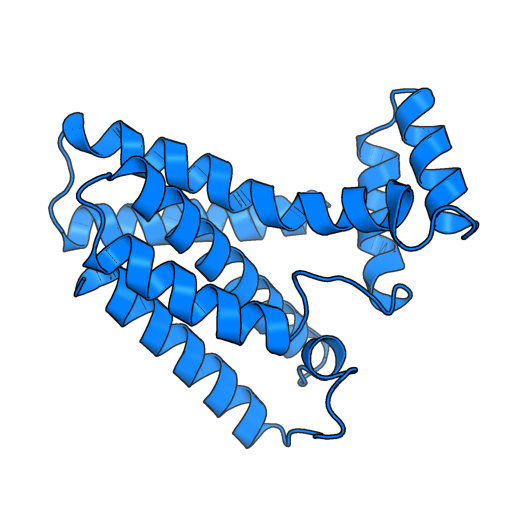2 -6.941 10.439 1.00 64.81 90 ASP A CA 1
ATOM 740 C C . ASP A 1 90 ? -12.935 -6.150 9.159 1.00 64.81 90 ASP A C 1
ATOM 742 O O . ASP A 1 90 ? -13.677 -6.160 8.179 1.00 64.81 90 ASP A O 1
ATOM 746 N N . LEU A 1 91 ? -11.791 -5.468 9.127 1.00 73.62 91 LEU A N 1
ATOM 747 C CA . LEU A 1 91 ? -11.295 -4.862 7.884 1.00 73.62 91 LEU A CA 1
ATOM 748 C C . LEU A 1 91 ? -10.860 -5.957 6.884 1.00 73.62 91 LEU A C 1
ATOM 750 O O . LEU A 1 91 ? -10.109 -6.868 7.241 1.00 73.62 91 LEU A O 1
ATOM 754 N N . ILE A 1 92 ? -11.351 -5.903 5.639 1.00 77.38 92 ILE A N 1
ATOM 755 C CA . ILE A 1 92 ? -11.131 -6.946 4.620 1.00 77.38 92 ILE A CA 1
ATOM 756 C C . ILE A 1 92 ? -9.693 -6.889 4.119 1.00 77.38 92 ILE A C 1
ATOM 758 O O . ILE A 1 92 ? -9.004 -7.913 4.091 1.00 77.38 92 ILE A O 1
ATOM 762 N N . PHE A 1 93 ? -9.236 -5.697 3.727 1.00 82.62 93 PHE A N 1
ATOM 763 C CA . PHE A 1 93 ? -7.915 -5.521 3.122 1.00 82.62 93 PHE A CA 1
ATOM 764 C C . PHE A 1 93 ? -6.789 -5.683 4.145 1.00 82.62 93 PHE A C 1
ATOM 766 O O . PHE A 1 93 ? -5.688 -6.105 3.801 1.00 82.62 93 PHE A O 1
ATOM 773 N N . HIS A 1 94 ? -7.087 -5.425 5.417 1.00 84.19 94 HIS A N 1
ATOM 774 C CA . HIS A 1 94 ? -6.154 -5.544 6.536 1.00 84.19 94 HIS A CA 1
ATOM 775 C C . HIS A 1 94 ? -6.185 -6.936 7.170 1.00 84.19 94 HIS A C 1
ATOM 777 O O . HIS A 1 94 ? -6.277 -7.091 8.387 1.00 84.19 94 HIS A O 1
ATOM 783 N N . SER A 1 95 ? -6.119 -7.962 6.325 1.00 88.44 95 SER A N 1
ATOM 784 C CA . SER A 1 95 ? -6.064 -9.358 6.743 1.00 88.44 95 SER A CA 1
ATOM 785 C C . SER A 1 95 ? -4.963 -10.100 5.998 1.00 88.44 95 SER A C 1
ATOM 787 O O . SER A 1 95 ? -4.675 -9.819 4.831 1.00 88.44 95 SER A O 1
ATOM 789 N N . VAL A 1 96 ? -4.361 -11.093 6.653 1.00 89.19 96 VAL A N 1
ATOM 790 C CA . VAL A 1 96 ? -3.339 -11.936 6.018 1.00 89.19 96 VAL A CA 1
ATOM 791 C C . VAL A 1 96 ? -3.893 -12.682 4.798 1.00 89.19 96 VAL A C 1
ATOM 793 O O . VAL A 1 96 ? -3.207 -12.808 3.788 1.00 89.19 96 VAL A O 1
ATOM 796 N N . TYR A 1 97 ? -5.155 -13.123 4.844 1.00 90.12 97 TYR A N 1
ATOM 797 C CA . TYR A 1 97 ? -5.793 -13.808 3.718 1.00 90.12 97 TYR A CA 1
ATOM 798 C C . TYR A 1 97 ? -5.867 -12.915 2.485 1.00 90.12 97 TYR A C 1
ATOM 800 O O . TYR A 1 97 ? -5.477 -13.337 1.395 1.00 90.12 97 TYR A O 1
ATOM 808 N N . PHE A 1 98 ? -6.320 -11.671 2.666 1.00 92.06 98 PHE A N 1
ATOM 809 C CA . PHE A 1 98 ? -6.352 -10.710 1.576 1.00 92.06 98 PHE A CA 1
ATOM 810 C C . PHE A 1 98 ? -4.948 -10.448 1.050 1.00 92.06 98 PHE A C 1
ATOM 812 O O . PHE A 1 98 ? -4.746 -10.497 -0.154 1.00 92.06 98 PHE A O 1
ATOM 819 N N . GLN A 1 99 ? -3.965 -10.244 1.927 1.00 92.81 99 GLN A N 1
ATOM 820 C CA . GLN A 1 99 ? -2.594 -9.980 1.506 1.00 92.81 99 GLN A CA 1
ATOM 821 C C . GLN A 1 99 ? -1.996 -11.109 0.665 1.00 92.81 99 GLN A C 1
ATOM 823 O O . GLN A 1 99 ? -1.373 -10.829 -0.354 1.00 92.81 99 GLN A O 1
ATOM 828 N N . VAL A 1 100 ? -2.195 -12.372 1.050 1.00 92.88 100 VAL A N 1
ATOM 829 C CA . VAL A 1 100 ? -1.679 -13.518 0.284 1.00 92.88 100 VAL A CA 1
ATOM 830 C C . VAL A 1 100 ? -2.328 -13.579 -1.098 1.00 92.88 100 VAL A C 1
ATOM 832 O O . VAL A 1 100 ? -1.626 -13.668 -2.105 1.00 92.88 100 VAL A O 1
ATOM 835 N N . VAL A 1 101 ? -3.658 -13.472 -1.171 1.00 94.81 101 VAL A N 1
ATOM 836 C CA . VAL A 1 101 ? -4.382 -13.472 -2.453 1.00 94.81 101 VAL A CA 1
ATOM 837 C C . VAL A 1 101 ? -3.980 -12.266 -3.302 1.00 94.81 101 VAL A C 1
ATOM 839 O O . VAL A 1 101 ? -3.729 -12.398 -4.500 1.00 94.81 101 VAL A O 1
ATOM 842 N N . PHE A 1 102 ? -3.861 -11.094 -2.681 1.00 95.44 102 PHE A N 1
ATOM 843 C CA . PHE A 1 102 ? -3.489 -9.858 -3.351 1.00 95.44 102 PHE A CA 1
ATOM 844 C C . PHE A 1 102 ? -2.042 -9.885 -3.848 1.00 95.44 102 PHE A C 1
ATOM 846 O O . PHE A 1 102 ? -1.767 -9.354 -4.920 1.00 95.44 102 PHE A O 1
ATOM 853 N N . ALA A 1 103 ? -1.121 -10.545 -3.142 1.00 95.00 103 ALA A N 1
ATOM 854 C CA . ALA A 1 103 ? 0.251 -10.744 -3.600 1.00 95.00 103 ALA A CA 1
ATOM 855 C C . ALA A 1 103 ? 0.305 -11.581 -4.883 1.00 95.00 103 ALA A C 1
ATOM 857 O O . ALA A 1 103 ? 0.969 -11.192 -5.845 1.00 95.00 103 ALA A O 1
ATOM 858 N N . VAL A 1 104 ? -0.449 -12.684 -4.931 1.00 95.81 104 VAL A N 1
ATOM 859 C CA . VAL A 1 104 ? -0.575 -13.518 -6.137 1.00 95.81 104 VAL A CA 1
ATOM 860 C C . VAL A 1 104 ? -1.207 -12.719 -7.276 1.00 95.81 104 VAL A C 1
ATOM 862 O O . VAL A 1 104 ? -0.686 -12.712 -8.388 1.00 95.81 104 VAL A O 1
ATOM 865 N N . PHE A 1 105 ? -2.288 -11.988 -7.002 1.00 95.12 105 PHE A N 1
ATOM 866 C CA . PHE A 1 105 ? -2.934 -11.125 -7.989 1.00 95.12 105 PHE A CA 1
ATOM 867 C C . PHE A 1 105 ? -1.986 -10.043 -8.527 1.00 95.12 105 PHE A C 1
ATOM 869 O O . PHE A 1 105 ? -1.897 -9.843 -9.736 1.00 95.12 105 PHE A O 1
ATOM 876 N N . THR A 1 106 ? -1.229 -9.388 -7.646 1.00 95.88 106 THR A N 1
ATOM 877 C CA . THR A 1 106 ? -0.228 -8.374 -8.003 1.00 95.88 106 THR A CA 1
ATOM 878 C C . THR A 1 106 ? 0.838 -8.974 -8.913 1.00 95.88 106 THR A C 1
ATOM 880 O O . THR A 1 106 ? 1.143 -8.401 -9.958 1.00 95.88 106 THR A O 1
ATOM 883 N N . PHE A 1 107 ? 1.359 -10.154 -8.570 1.00 95.56 107 PHE A N 1
ATOM 884 C CA . PHE A 1 107 ? 2.308 -10.875 -9.413 1.00 95.56 107 PHE A CA 1
ATOM 885 C C . PHE A 1 107 ? 1.734 -11.171 -10.801 1.00 95.56 107 PHE A C 1
ATOM 887 O O . PHE A 1 107 ? 2.399 -10.899 -11.801 1.00 95.56 107 PHE A O 1
ATOM 894 N N . LEU A 1 108 ? 0.499 -11.673 -10.885 1.00 94.44 108 LEU A N 1
ATOM 895 C CA . LEU A 1 108 ? -0.156 -11.950 -12.165 1.00 94.44 108 LEU A CA 1
ATOM 896 C C . LEU A 1 108 ? -0.306 -10.676 -12.996 1.00 94.44 108 LEU A C 1
ATOM 898 O O . LEU A 1 108 ? 0.115 -10.657 -14.144 1.00 94.44 108 LEU A O 1
ATOM 902 N N . VAL A 1 109 ? -0.811 -9.584 -12.417 1.00 94.75 109 VAL A N 1
ATOM 903 C CA . VAL A 1 109 ? -0.975 -8.314 -13.141 1.00 94.75 109 VAL A CA 1
ATOM 904 C C . VAL A 1 109 ? 0.364 -7.786 -13.650 1.00 94.75 109 VAL A C 1
ATOM 906 O O . VAL A 1 109 ? 0.446 -7.347 -14.796 1.00 94.75 109 VAL A O 1
ATOM 909 N N . ILE A 1 110 ? 1.426 -7.829 -12.847 1.00 94.00 110 ILE A N 1
ATOM 910 C CA . ILE A 1 110 ? 2.732 -7.302 -13.265 1.00 94.00 110 ILE A CA 1
ATOM 911 C C . ILE A 1 110 ? 3.378 -8.195 -14.328 1.00 94.00 110 ILE A C 1
ATOM 913 O O . ILE A 1 110 ? 3.894 -7.679 -15.317 1.00 94.00 110 ILE A O 1
ATOM 917 N N . SER A 1 111 ? 3.310 -9.517 -14.165 1.00 91.38 111 SER A N 1
ATOM 918 C CA . SER A 1 111 ? 3.930 -10.474 -15.091 1.00 91.38 111 SER A CA 1
ATOM 919 C C . SER A 1 111 ? 3.160 -10.644 -16.403 1.00 91.38 111 SER A C 1
ATOM 921 O O . SER A 1 111 ? 3.781 -10.859 -17.442 1.00 91.38 111 SER A O 1
ATOM 923 N N . SER A 1 112 ? 1.828 -10.530 -16.386 1.00 84.00 112 SER A N 1
ATOM 924 C CA . SER A 1 112 ? 0.978 -10.814 -17.547 1.00 84.00 112 SER A CA 1
ATOM 925 C C . SER A 1 112 ? 0.480 -9.567 -18.275 1.00 84.00 112 SER A C 1
ATOM 927 O O . SER A 1 112 ? 0.114 -9.659 -19.446 1.00 84.00 112 SER A O 1
ATOM 929 N N . SER A 1 113 ? 0.432 -8.401 -17.618 1.00 66.69 113 SER A N 1
ATOM 930 C CA . SER A 1 113 ? -0.075 -7.181 -18.250 1.00 66.69 113 SER A CA 1
ATOM 931 C C . SER A 1 113 ? 1.058 -6.315 -18.803 1.00 66.69 113 SER A C 1
ATOM 933 O O . SER A 1 113 ? 1.998 -5.946 -18.097 1.00 66.69 113 SER A O 1
ATOM 935 N N . GLY A 1 114 ? 0.941 -5.917 -20.073 1.00 72.75 114 GLY A N 1
ATOM 936 C CA . GLY A 1 114 ? 1.702 -4.797 -20.642 1.00 72.75 114 GLY A CA 1
ATOM 937 C C . GLY A 1 114 ? 1.150 -3.425 -20.224 1.00 72.75 114 GLY A C 1
ATOM 938 O O . GLY A 1 114 ? 1.641 -2.396 -20.675 1.00 72.75 114 GLY A O 1
ATOM 939 N N . ASN A 1 115 ? 0.107 -3.391 -19.384 1.00 91.25 115 ASN A N 1
ATOM 940 C CA . ASN A 1 115 ? -0.581 -2.164 -19.011 1.00 91.25 115 ASN A CA 1
ATOM 941 C C . ASN A 1 115 ? 0.105 -1.487 -17.813 1.00 91.25 115 ASN A C 1
ATOM 943 O O . ASN A 1 115 ? -0.064 -1.896 -16.662 1.00 91.25 115 ASN A O 1
ATOM 947 N N . LEU A 1 116 ? 0.825 -0.398 -18.090 1.00 93.94 116 LEU A N 1
ATOM 948 C CA . LEU A 1 116 ? 1.507 0.424 -17.088 1.00 93.94 116 LEU A CA 1
ATOM 949 C C . LEU A 1 116 ? 0.563 0.959 -16.001 1.00 93.94 116 LEU A C 1
ATOM 951 O O . LEU A 1 116 ? 0.945 0.993 -14.833 1.00 93.94 116 LEU A O 1
ATOM 955 N N . PHE A 1 117 ? -0.675 1.314 -16.351 1.00 96.12 117 PHE A N 1
ATOM 956 C CA . PHE A 1 117 ? -1.672 1.791 -15.390 1.00 96.12 117 PHE A CA 1
ATOM 957 C C . PHE A 1 117 ? -2.050 0.707 -14.378 1.00 96.12 117 PHE A C 1
ATOM 959 O O . PHE A 1 117 ? -2.008 0.940 -13.171 1.00 96.12 117 PHE A O 1
ATOM 966 N N . GLY A 1 118 ? -2.338 -0.506 -14.860 1.00 95.25 118 GLY A N 1
ATOM 967 C CA . GLY A 1 118 ? -2.641 -1.653 -14.000 1.00 95.25 118 GLY A CA 1
ATOM 968 C C . GLY A 1 118 ? -1.486 -1.987 -13.055 1.00 95.25 118 GLY A C 1
ATOM 969 O O . GLY A 1 118 ? -1.708 -2.160 -11.858 1.00 95.25 118 GLY A O 1
ATOM 970 N N . ARG A 1 119 ? -0.247 -1.983 -13.571 1.00 95.56 119 ARG A N 1
ATOM 971 C CA . ARG A 1 119 ? 0.976 -2.171 -12.769 1.00 95.56 119 ARG A CA 1
ATOM 972 C C . ARG A 1 119 ? 1.104 -1.129 -11.659 1.00 95.56 119 ARG A C 1
ATOM 974 O O . ARG A 1 119 ? 1.405 -1.486 -10.523 1.00 95.56 119 ARG A O 1
ATOM 981 N N . GLY A 1 120 ? 0.841 0.139 -11.977 1.00 96.56 120 GLY A N 1
ATOM 982 C CA . GLY A 1 120 ? 0.850 1.231 -11.006 1.00 96.56 120 GLY A CA 1
ATOM 983 C C . GLY A 1 120 ? -0.141 0.999 -9.869 1.00 96.56 120 GLY A C 1
ATOM 984 O O . GLY A 1 120 ? 0.242 1.081 -8.703 1.00 96.56 120 GLY A O 1
ATOM 985 N N . ILE A 1 121 ? -1.386 0.634 -10.197 1.00 97.12 121 ILE A N 1
ATOM 986 C CA . ILE A 1 121 ? -2.437 0.377 -9.199 1.00 97.12 121 ILE A CA 1
ATOM 987 C C . ILE A 1 121 ? -1.997 -0.700 -8.213 1.00 97.12 121 ILE A C 1
ATOM 989 O O . ILE A 1 121 ? -2.019 -0.472 -7.003 1.00 97.12 121 ILE A O 1
ATOM 993 N N . VAL A 1 122 ? -1.609 -1.871 -8.720 1.00 96.88 122 VAL A N 1
ATOM 994 C CA . VAL A 1 122 ? -1.333 -3.021 -7.852 1.00 96.88 122 VAL A CA 1
ATOM 995 C C . VAL A 1 122 ? -0.081 -2.806 -7.004 1.00 96.88 122 VAL A C 1
ATOM 997 O O . VAL A 1 122 ? -0.093 -3.150 -5.826 1.00 96.88 122 VAL A O 1
ATOM 1000 N N . LEU A 1 123 ? 0.958 -2.155 -7.544 1.00 97.00 123 LEU A N 1
ATOM 1001 C CA . LEU A 1 123 ? 2.166 -1.835 -6.778 1.00 97.00 123 LEU A CA 1
ATOM 1002 C C . LEU A 1 123 ? 1.900 -0.802 -5.684 1.00 97.00 123 LEU A C 1
ATOM 1004 O O . LEU A 1 123 ? 2.366 -0.981 -4.561 1.00 97.00 123 LEU A O 1
ATOM 1008 N N . ALA A 1 124 ? 1.140 0.257 -5.970 1.00 97.62 124 ALA A N 1
ATOM 1009 C CA . ALA A 1 124 ? 0.814 1.258 -4.959 1.00 97.62 124 ALA A CA 1
ATOM 1010 C C . ALA A 1 124 ? -0.104 0.705 -3.864 1.00 97.62 124 ALA A C 1
ATOM 1012 O O . ALA A 1 124 ? 0.095 1.020 -2.692 1.00 97.62 124 ALA A O 1
ATOM 1013 N N . PHE A 1 125 ? -1.069 -0.145 -4.222 1.00 96.75 125 PHE A N 1
ATOM 1014 C CA . PHE A 1 125 ? -1.908 -0.834 -3.243 1.00 96.75 125 PHE A CA 1
ATOM 1015 C C . PHE A 1 125 ? -1.045 -1.751 -2.366 1.00 96.75 125 PHE A C 1
ATOM 1017 O O . PHE A 1 125 ? -1.126 -1.687 -1.140 1.00 96.75 125 PHE A O 1
ATOM 1024 N N . PHE A 1 126 ? -0.174 -2.568 -2.969 1.00 96.81 126 PHE A N 1
ATOM 1025 C CA . PHE A 1 126 ? 0.706 -3.469 -2.223 1.00 96.81 126 PHE A CA 1
ATOM 1026 C C . PHE A 1 126 ? 1.606 -2.686 -1.260 1.00 96.81 126 PHE A C 1
ATOM 1028 O O . PHE A 1 126 ? 1.715 -3.037 -0.084 1.00 96.81 126 PHE A O 1
ATOM 1035 N N . LEU A 1 127 ? 2.204 -1.590 -1.738 1.00 97.25 127 LEU A N 1
ATOM 1036 C CA . LEU A 1 127 ? 3.006 -0.692 -0.916 1.00 97.25 127 LEU A CA 1
ATOM 1037 C C . LEU A 1 127 ? 2.191 -0.121 0.246 1.00 97.25 127 LEU A C 1
ATOM 1039 O O . LEU A 1 127 ? 2.682 -0.098 1.369 1.00 97.25 127 LEU A O 1
ATOM 1043 N N . HIS A 1 128 ? 0.950 0.303 0.009 1.00 95.50 128 HIS A N 1
ATOM 1044 C CA . HIS A 1 128 ? 0.093 0.824 1.069 1.00 95.50 128 HIS A CA 1
ATOM 1045 C C . HIS A 1 128 ? -0.107 -0.205 2.188 1.00 95.50 128 HIS A C 1
ATOM 1047 O O . HIS A 1 128 ? 0.084 0.123 3.359 1.00 95.50 128 HIS A O 1
ATOM 1053 N N . LEU A 1 129 ? -0.424 -1.458 1.843 1.00 94.12 129 LEU A N 1
ATOM 1054 C CA . LEU A 1 129 ? -0.569 -2.527 2.837 1.00 94.12 129 LEU A CA 1
ATOM 1055 C C . LEU A 1 129 ? 0.732 -2.756 3.605 1.00 94.12 129 LEU A C 1
ATOM 1057 O O . LEU A 1 129 ? 0.709 -2.870 4.827 1.00 94.12 129 LEU A O 1
ATOM 1061 N N . LEU A 1 130 ? 1.869 -2.770 2.909 1.00 95.44 130 LEU A N 1
ATOM 1062 C CA . LEU A 1 130 ? 3.178 -2.943 3.529 1.00 95.44 130 LEU A CA 1
ATOM 1063 C C . LEU A 1 130 ? 3.477 -1.835 4.550 1.00 95.44 130 LEU A C 1
ATOM 1065 O O . LEU A 1 130 ? 3.911 -2.124 5.664 1.00 95.44 130 LEU A O 1
ATOM 1069 N N . ILE A 1 131 ? 3.219 -0.574 4.197 1.00 94.38 131 ILE A N 1
ATOM 1070 C CA . ILE A 1 131 ? 3.414 0.563 5.105 1.00 94.38 131 ILE A CA 1
ATOM 1071 C C . ILE A 1 131 ? 2.466 0.474 6.299 1.00 94.38 131 ILE A C 1
ATOM 1073 O O . ILE A 1 131 ? 2.913 0.657 7.430 1.00 94.38 131 ILE A O 1
ATOM 1077 N N . SER A 1 132 ? 1.205 0.099 6.080 1.00 90.88 132 SER A N 1
ATOM 1078 C CA . SER A 1 132 ? 0.251 -0.145 7.166 1.00 90.88 132 SER A CA 1
ATOM 1079 C C . SER A 1 132 ? 0.753 -1.216 8.146 1.00 90.88 132 SER A C 1
ATOM 1081 O O . SER A 1 132 ? 0.632 -1.047 9.357 1.00 90.88 132 SER A O 1
ATOM 1083 N N . GLN A 1 133 ? 1.387 -2.286 7.659 1.00 92.38 133 GLN A N 1
ATOM 1084 C CA . GLN A 1 133 ? 1.995 -3.310 8.518 1.00 92.38 133 GLN A CA 1
ATOM 1085 C C . GLN A 1 133 ? 3.216 -2.799 9.276 1.00 92.38 133 GLN A C 1
ATOM 1087 O O . GLN A 1 133 ? 3.379 -3.077 10.463 1.00 92.38 133 GLN A O 1
ATOM 1092 N N . VAL A 1 134 ? 4.082 -2.039 8.609 1.00 93.19 134 VAL A N 1
ATOM 1093 C CA . VAL A 1 134 ? 5.241 -1.423 9.260 1.00 93.19 134 VAL A CA 1
ATOM 1094 C C . VAL A 1 134 ? 4.786 -0.472 10.366 1.00 93.19 134 VAL A C 1
ATOM 1096 O O . VAL A 1 134 ? 5.358 -0.506 11.452 1.00 93.19 134 VAL A O 1
ATOM 1099 N N . MET A 1 135 ? 3.743 0.328 10.137 1.00 89.75 135 MET A N 1
ATOM 1100 C CA . MET A 1 135 ? 3.169 1.214 11.151 1.00 89.75 135 MET A CA 1
ATOM 1101 C C . MET A 1 135 ? 2.602 0.430 12.338 1.00 89.75 135 MET A C 1
ATOM 1103 O O . MET A 1 135 ? 3.005 0.691 13.472 1.00 89.75 135 MET A O 1
ATOM 1107 N N . ASP A 1 136 ? 1.769 -0.586 12.085 1.00 88.19 136 ASP A N 1
ATOM 1108 C CA . ASP A 1 136 ? 1.215 -1.446 13.139 1.00 88.19 136 ASP A CA 1
ATOM 1109 C C . ASP A 1 136 ? 2.341 -2.105 13.968 1.00 88.19 136 ASP A C 1
ATOM 1111 O O . ASP A 1 136 ? 2.258 -2.169 15.198 1.00 88.19 136 ASP A O 1
ATOM 1115 N N . TYR A 1 137 ? 3.436 -2.526 13.322 1.00 90.69 137 TYR A N 1
ATOM 1116 C CA . TYR A 1 137 ? 4.609 -3.082 13.997 1.00 90.69 137 TYR A CA 1
ATOM 1117 C C . TYR A 1 137 ? 5.406 -2.041 14.789 1.00 90.69 137 TYR A C 1
ATOM 1119 O O . TYR A 1 137 ? 5.877 -2.329 15.890 1.00 90.69 137 TYR A O 1
ATOM 1127 N N . VAL A 1 138 ? 5.593 -0.830 14.263 1.00 90.12 138 VAL A N 1
ATOM 1128 C CA . VAL A 1 138 ? 6.312 0.237 14.971 1.00 90.12 138 VAL A CA 1
ATOM 1129 C C . VAL A 1 138 ? 5.576 0.613 16.255 1.00 90.12 138 VAL A C 1
ATOM 1131 O O . VAL A 1 138 ? 6.238 0.729 17.292 1.00 90.12 138 VAL A O 1
ATOM 1134 N N . GLU A 1 139 ? 4.247 0.723 16.190 1.00 86.44 139 GLU A N 1
ATOM 1135 C CA . GLU A 1 139 ? 3.374 1.098 17.306 1.00 86.44 139 GLU A CA 1
ATOM 1136 C C . GLU A 1 139 ? 3.192 -0.039 18.321 1.00 86.44 139 GLU A C 1
ATOM 1138 O O . GLU A 1 139 ? 3.401 0.169 19.514 1.00 86.44 139 GLU A O 1
ATOM 1143 N N . ASN A 1 140 ? 2.867 -1.254 17.866 1.00 85.25 140 ASN A N 1
ATOM 1144 C CA . ASN A 1 140 ? 2.434 -2.349 18.747 1.00 85.25 140 ASN A CA 1
ATOM 1145 C C . ASN A 1 140 ? 3.475 -3.465 18.926 1.00 85.25 140 ASN A C 1
ATOM 1147 O O . ASN A 1 140 ? 3.271 -4.384 19.720 1.00 85.25 140 ASN A O 1
ATOM 1151 N N . LYS A 1 141 ? 4.585 -3.429 18.176 1.00 86.06 141 LYS A N 1
ATOM 1152 C CA . LYS A 1 141 ? 5.612 -4.493 18.111 1.00 86.06 141 LYS A CA 1
ATOM 1153 C C . LYS A 1 141 ? 5.077 -5.870 17.697 1.00 86.06 141 LYS A C 1
ATOM 1155 O O . LYS A 1 141 ? 5.756 -6.872 17.907 1.00 86.06 141 LYS A O 1
ATOM 1160 N N . ASN A 1 142 ? 3.893 -5.924 17.090 1.00 86.38 142 ASN A N 1
ATOM 1161 C CA . ASN A 1 142 ? 3.252 -7.138 16.588 1.00 86.38 142 ASN A CA 1
ATOM 1162 C C . ASN A 1 142 ? 2.341 -6.816 15.388 1.00 86.38 142 ASN A C 1
ATOM 1164 O O . ASN A 1 142 ? 2.091 -5.647 15.101 1.00 86.38 142 ASN A O 1
ATOM 1168 N N . LEU A 1 143 ? 1.852 -7.854 14.704 1.00 87.25 143 LEU A N 1
ATOM 1169 C CA . LEU A 1 143 ? 0.896 -7.750 13.590 1.00 87.25 143 LEU A CA 1
ATOM 1170 C C . LEU A 1 143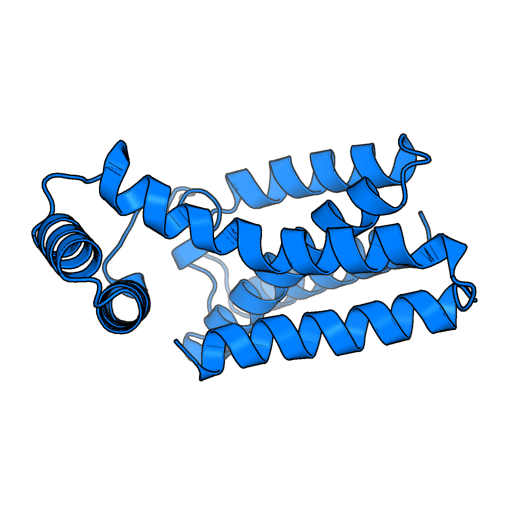 ? -0.426 -8.469 13.887 1.00 87.25 143 LEU A C 1
ATOM 1172 O O . LEU A 1 143 ? -1.125 -8.891 12.970 1.00 87.25 143 LEU A O 1
ATOM 1176 N N . ASN A 1 144 ? -0.792 -8.630 15.160 1.00 84.25 144 ASN A N 1
ATOM 1177 C CA . ASN A 1 144 ? -1.925 -9.473 15.550 1.00 84.25 144 ASN A CA 1
ATOM 1178 C C . ASN A 1 144 ? -3.247 -9.024 14.907 1.00 84.25 144 ASN A C 1
ATOM 1180 O O . ASN A 1 144 ? -4.098 -9.864 14.637 1.00 84.25 144 ASN A O 1
ATOM 1184 N N . SER A 1 145 ? -3.402 -7.728 14.599 1.00 83.56 145 SER A N 1
ATOM 1185 C CA . SER A 1 145 ? -4.540 -7.178 13.844 1.00 83.56 145 SER A CA 1
ATOM 1186 C C . SER A 1 145 ? -4.756 -7.872 12.493 1.00 83.56 145 SER A C 1
ATOM 1188 O O . SER A 1 145 ? -5.891 -8.197 12.157 1.00 83.56 145 SER A O 1
ATOM 1190 N N . TRP A 1 146 ? -3.682 -8.173 11.763 1.00 87.44 146 TRP A N 1
ATOM 1191 C CA . TRP A 1 146 ? -3.723 -8.804 10.437 1.00 87.44 146 TRP A CA 1
ATOM 1192 C C . TRP A 1 146 ? -4.002 -10.303 10.500 1.00 87.44 146 TRP A C 1
ATOM 1194 O O . TRP A 1 146 ? -4.529 -10.891 9.552 1.00 87.44 146 TRP A O 1
ATOM 1204 N N . PHE A 1 147 ? -3.646 -10.919 11.625 1.00 87.94 147 PHE A N 1
ATOM 1205 C CA . PHE A 1 147 ? -3.762 -12.351 11.851 1.00 87.94 147 PHE A CA 1
ATOM 1206 C C . PHE A 1 147 ? -4.952 -12.724 12.731 1.00 87.94 147 PHE A C 1
ATOM 1208 O O . PHE A 1 147 ? -5.096 -13.894 13.026 1.00 87.94 147 PHE A O 1
ATOM 1215 N N . ARG A 1 148 ? -5.861 -11.809 13.099 1.00 81.50 148 ARG A N 1
ATOM 1216 C CA . ARG A 1 148 ? -7.008 -12.118 13.987 1.00 81.50 148 ARG A CA 1
ATOM 1217 C C . ARG A 1 148 ? -7.837 -13.333 13.555 1.00 81.50 148 ARG A C 1
ATOM 1219 O O . ARG A 1 148 ? -8.345 -14.061 14.398 1.00 81.50 148 ARG A O 1
ATOM 1226 N N . LYS A 1 149 ? -7.971 -13.551 12.242 1.00 81.75 149 LYS A N 1
ATOM 1227 C CA . LYS A 1 149 ? -8.733 -14.669 11.653 1.00 81.75 149 LYS A CA 1
ATOM 1228 C C . LYS A 1 149 ? -7.930 -15.971 11.556 1.00 81.75 149 LYS A C 1
ATOM 1230 O O . LYS A 1 149 ? -8.463 -16.990 11.134 1.00 81.75 149 LYS A O 1
ATOM 1235 N N . VAL A 1 150 ? -6.659 -15.931 11.937 1.00 81.81 150 VAL A N 1
ATOM 1236 C CA . VAL A 1 150 ? -5.736 -17.058 11.969 1.00 81.81 150 VAL A CA 1
ATOM 1237 C C . VAL A 1 150 ? -5.329 -17.273 13.423 1.00 81.81 150 VAL A C 1
ATOM 1239 O O . VAL A 1 150 ? -4.859 -16.364 14.094 1.00 81.81 150 VAL A O 1
ATOM 1242 N N . SER A 1 151 ? -5.454 -18.490 13.937 1.00 76.06 151 SER A N 1
ATOM 1243 C CA . SER A 1 151 ? -5.044 -18.831 15.308 1.00 76.06 151 SER A CA 1
ATOM 1244 C C . SER A 1 151 ? -3.515 -18.923 15.472 1.00 76.06 151 SER A C 1
ATOM 1246 O O . SER A 1 151 ? -3.013 -19.803 16.166 1.00 76.06 151 SER A O 1
ATOM 1248 N N . VAL A 1 152 ? -2.762 -18.056 14.789 1.00 76.88 152 VAL A N 1
ATOM 1249 C CA . VAL A 1 152 ? -1.299 -18.000 14.794 1.00 76.88 152 VAL A CA 1
ATOM 1250 C C . VAL A 1 152 ? -0.873 -16.685 15.427 1.00 76.88 152 VAL A C 1
ATOM 1252 O O . VAL A 1 152 ? -1.179 -15.604 14.928 1.00 76.88 152 VAL A O 1
ATOM 1255 N N . THR A 1 153 ? -0.131 -16.787 16.521 1.00 76.75 153 THR A N 1
ATOM 1256 C CA . THR A 1 153 ? 0.540 -15.656 17.157 1.00 76.75 153 THR A CA 1
ATOM 1257 C C . THR A 1 153 ? 2.003 -15.666 16.755 1.00 76.75 153 THR A C 1
ATOM 1259 O O . THR A 1 153 ? 2.678 -16.680 16.933 1.00 76.75 153 THR A O 1
ATOM 1262 N N . PHE A 1 154 ? 2.498 -14.544 16.244 1.00 78.81 154 PHE A N 1
ATOM 1263 C CA . PHE A 1 154 ? 3.902 -14.416 15.880 1.00 78.81 154 PHE A CA 1
ATOM 1264 C C . PHE A 1 154 ? 4.726 -13.886 17.045 1.00 78.81 154 PHE A C 1
ATOM 1266 O O . PHE A 1 154 ? 4.320 -12.945 17.731 1.00 78.81 154 PHE A O 1
ATOM 1273 N N . ASP A 1 155 ? 5.922 -14.441 17.222 1.00 86.25 155 ASP A N 1
ATOM 1274 C CA . ASP A 1 155 ? 6.945 -13.772 18.016 1.00 86.25 155 ASP A CA 1
ATOM 1275 C C . ASP A 1 155 ? 7.480 -12.522 17.276 1.00 86.25 155 ASP A C 1
ATOM 1277 O O . ASP A 1 155 ? 7.199 -12.275 16.092 1.00 86.25 155 ASP A O 1
ATOM 1281 N N . GLN A 1 156 ? 8.256 -11.686 17.972 1.00 86.94 156 GLN A N 1
ATOM 1282 C CA . GLN A 1 156 ? 8.802 -10.466 17.368 1.00 86.94 156 GLN A CA 1
ATOM 1283 C C . GLN A 1 156 ? 9.766 -10.747 16.204 1.00 86.94 156 GLN A C 1
ATOM 1285 O O . GLN A 1 156 ? 9.825 -9.956 15.261 1.00 86.94 156 GLN A O 1
ATOM 1290 N N . GLY A 1 157 ? 10.531 -11.838 16.263 1.00 89.25 157 GLY A N 1
ATOM 1291 C CA . GLY A 1 157 ? 11.466 -12.245 15.217 1.00 89.25 157 GLY A CA 1
ATOM 1292 C C . GLY A 1 157 ? 10.739 -12.702 13.955 1.00 89.25 157 GLY A C 1
ATOM 1293 O O . GLY A 1 157 ? 11.043 -12.225 12.863 1.00 89.25 157 GLY A O 1
ATOM 1294 N N . GLN A 1 158 ? 9.718 -13.540 14.101 1.00 89.56 158 GLN A N 1
ATOM 1295 C CA . GLN A 1 158 ? 8.862 -13.994 13.015 1.00 89.56 158 GLN A CA 1
ATOM 1296 C C . GLN A 1 158 ? 8.081 -12.832 12.397 1.00 89.56 158 GLN A C 1
ATOM 1298 O O . GLN A 1 158 ? 7.970 -12.755 11.177 1.00 89.56 158 GLN A O 1
ATOM 1303 N N . THR A 1 159 ? 7.614 -11.879 13.211 1.00 91.19 159 THR A N 1
ATOM 1304 C CA . THR A 1 159 ? 6.963 -10.659 12.709 1.00 91.19 159 THR A CA 1
ATOM 1305 C C . THR A 1 159 ? 7.916 -9.838 11.834 1.00 91.19 159 THR A C 1
ATOM 1307 O O . THR A 1 159 ? 7.545 -9.407 10.743 1.00 91.19 159 THR A O 1
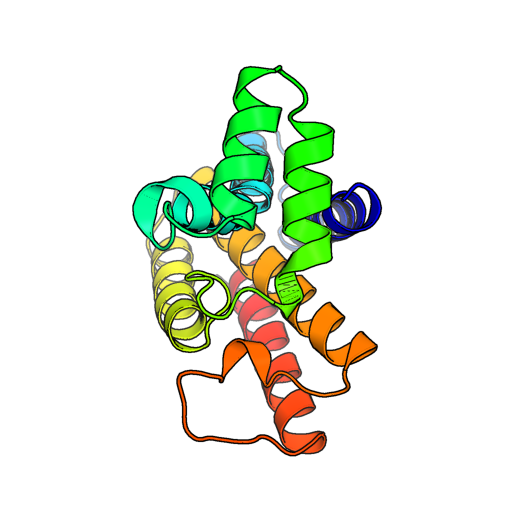ATOM 1310 N N . ARG A 1 160 ? 9.174 -9.654 12.265 1.00 92.25 160 ARG A N 1
ATOM 1311 C CA . ARG A 1 160 ? 10.203 -8.975 11.454 1.00 92.25 160 ARG A CA 1
ATOM 1312 C C . ARG A 1 160 ? 10.497 -9.728 10.164 1.00 92.25 160 ARG A C 1
ATOM 1314 O O . ARG A 1 160 ? 10.616 -9.100 9.118 1.00 92.25 160 ARG A O 1
ATOM 1321 N N . LEU A 1 161 ? 10.602 -11.053 10.234 1.00 93.44 161 LEU A N 1
ATOM 1322 C CA . LEU A 1 161 ? 10.859 -11.895 9.069 1.00 93.44 161 LEU A CA 1
ATOM 1323 C C . LEU A 1 161 ? 9.704 -11.824 8.065 1.00 93.44 161 LEU A C 1
ATOM 1325 O O . LEU A 1 161 ? 9.948 -11.712 6.868 1.00 93.44 161 LEU A O 1
ATOM 1329 N N . TYR A 1 162 ? 8.460 -11.797 8.544 1.00 93.25 162 TYR A N 1
ATOM 1330 C CA . TYR A 1 162 ? 7.274 -11.606 7.714 1.00 93.25 162 TYR A CA 1
ATOM 1331 C C . TYR A 1 162 ? 7.274 -10.247 7.000 1.00 93.25 162 TYR A C 1
ATOM 1333 O O . TYR A 1 162 ? 7.042 -10.178 5.792 1.00 93.25 162 TYR A O 1
ATOM 1341 N N . LEU A 1 163 ? 7.573 -9.161 7.719 1.00 94.69 163 LEU A N 1
ATOM 1342 C CA . LEU A 1 163 ? 7.694 -7.825 7.122 1.00 94.69 163 LEU A CA 1
ATOM 1343 C C . LEU A 1 163 ? 8.817 -7.769 6.086 1.00 94.69 163 LEU A C 1
ATOM 1345 O O . LEU A 1 163 ? 8.625 -7.231 4.997 1.00 94.69 163 LEU A O 1
ATOM 1349 N N . LEU A 1 164 ? 9.973 -8.356 6.405 1.00 95.69 164 LEU A N 1
ATOM 1350 C CA . LEU A 1 164 ? 11.114 -8.419 5.500 1.00 95.69 164 LEU A CA 1
ATOM 1351 C C . LEU A 1 164 ? 10.776 -9.211 4.233 1.00 95.69 164 LEU A C 1
ATOM 1353 O O . LEU A 1 164 ? 11.084 -8.754 3.137 1.00 95.69 164 LEU A O 1
ATOM 1357 N N . ALA A 1 165 ? 10.101 -10.354 4.363 1.00 95.38 165 ALA A N 1
ATOM 1358 C CA . ALA A 1 165 ? 9.654 -11.149 3.225 1.00 95.38 165 ALA A CA 1
ATOM 1359 C C . ALA A 1 165 ? 8.708 -10.347 2.320 1.00 95.38 165 ALA A C 1
ATOM 1361 O O . ALA A 1 165 ? 8.921 -10.295 1.111 1.00 95.38 165 ALA A O 1
ATOM 1362 N N . ASN A 1 166 ? 7.719 -9.653 2.891 1.00 95.00 166 ASN A N 1
ATOM 1363 C CA . ASN A 1 166 ? 6.808 -8.805 2.119 1.00 95.00 166 ASN A CA 1
ATOM 1364 C C . ASN A 1 166 ? 7.519 -7.628 1.444 1.00 95.00 166 ASN A C 1
ATOM 1366 O O . ASN A 1 166 ? 7.213 -7.303 0.298 1.00 95.00 166 ASN A O 1
ATOM 1370 N N . PHE A 1 167 ? 8.496 -7.019 2.116 1.00 96.56 167 PHE A N 1
ATOM 1371 C CA . PHE A 1 167 ? 9.313 -5.961 1.529 1.00 96.56 167 PHE A CA 1
ATOM 1372 C C . PHE A 1 167 ? 10.165 -6.481 0.362 1.00 96.56 167 PHE A C 1
ATOM 1374 O O . PHE A 1 167 ? 10.210 -5.850 -0.691 1.00 96.56 167 PHE A O 1
ATOM 1381 N N . ILE A 1 168 ? 10.782 -7.659 0.496 1.00 97.00 168 ILE A N 1
ATOM 1382 C CA . ILE A 1 168 ? 11.540 -8.300 -0.590 1.00 97.00 168 ILE A CA 1
ATOM 1383 C C . ILE A 1 168 ? 10.623 -8.625 -1.772 1.00 97.00 168 ILE A C 1
ATOM 1385 O O . ILE A 1 168 ? 10.971 -8.316 -2.909 1.00 97.00 168 ILE A O 1
ATOM 1389 N N . ILE A 1 169 ? 9.441 -9.196 -1.519 1.00 96.31 169 ILE A N 1
ATOM 1390 C CA . ILE A 1 169 ? 8.440 -9.476 -2.558 1.00 96.31 169 ILE A CA 1
ATOM 1391 C C . ILE A 1 169 ? 8.071 -8.189 -3.296 1.00 96.31 169 ILE A C 1
ATOM 1393 O O . ILE A 1 169 ? 8.102 -8.164 -4.524 1.00 96.31 169 ILE A O 1
ATOM 1397 N N . PHE A 1 170 ? 7.796 -7.106 -2.566 1.00 97.00 170 PHE A N 1
ATOM 1398 C CA . PHE A 1 170 ? 7.514 -5.806 -3.168 1.00 97.00 170 PHE A CA 1
ATOM 1399 C C . PHE A 1 170 ? 8.658 -5.330 -4.073 1.00 97.00 170 PHE A C 1
ATOM 1401 O O . PHE A 1 170 ? 8.407 -4.937 -5.209 1.00 97.00 170 PHE A O 1
ATOM 1408 N N . LEU A 1 171 ? 9.913 -5.406 -3.619 1.00 96.31 171 LEU A N 1
ATOM 1409 C CA . LEU A 1 171 ? 11.067 -5.002 -4.429 1.00 96.31 171 LEU A CA 1
ATOM 1410 C C . LEU A 1 171 ? 11.225 -5.856 -5.693 1.00 96.31 171 LEU A C 1
ATOM 1412 O O . LEU A 1 171 ? 11.485 -5.313 -6.767 1.00 96.31 171 LEU A O 1
ATOM 1416 N N . LEU A 1 172 ? 11.038 -7.174 -5.592 1.00 95.62 172 LEU A N 1
ATOM 1417 C CA . LEU A 1 172 ? 11.082 -8.066 -6.752 1.00 95.62 172 LEU A CA 1
ATOM 1418 C C . LEU A 1 172 ? 10.005 -7.685 -7.771 1.00 95.62 172 LEU A C 1
ATOM 1420 O O . LEU A 1 172 ? 10.305 -7.508 -8.950 1.00 95.62 172 LEU A O 1
ATOM 1424 N N . LEU A 1 173 ? 8.770 -7.490 -7.312 1.00 95.00 173 LEU A N 1
ATOM 1425 C CA . LEU A 1 173 ? 7.648 -7.077 -8.155 1.00 95.00 173 LEU A CA 1
ATOM 1426 C C . LEU A 1 173 ? 7.853 -5.690 -8.777 1.00 95.00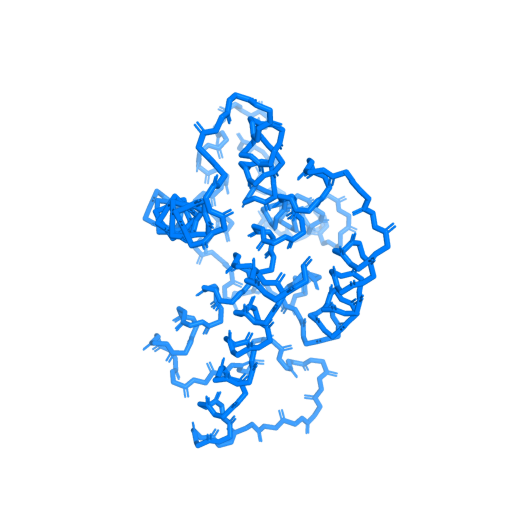 173 LEU A C 1
ATOM 1428 O O . LEU A 1 173 ? 7.420 -5.457 -9.896 1.00 95.00 173 LEU A O 1
ATOM 1432 N N . ALA A 1 174 ? 8.504 -4.771 -8.067 1.00 94.56 174 ALA A N 1
ATOM 1433 C CA . ALA A 1 174 ? 8.680 -3.396 -8.515 1.00 94.56 174 ALA A CA 1
ATOM 1434 C C . ALA A 1 174 ? 9.818 -3.222 -9.536 1.00 94.56 174 ALA A C 1
ATOM 1436 O O . ALA A 1 174 ? 9.699 -2.419 -10.464 1.00 94.56 174 ALA A O 1
ATOM 1437 N N . PHE A 1 175 ? 10.932 -3.938 -9.360 1.00 93.19 175 PHE A N 1
ATOM 1438 C CA . PHE A 1 175 ? 12.149 -3.720 -10.149 1.00 93.19 175 PHE A CA 1
ATOM 1439 C C . PHE A 1 175 ? 12.431 -4.828 -11.165 1.00 93.19 175 PHE A C 1
ATOM 1441 O O . PHE A 1 175 ? 12.944 -4.533 -12.249 1.00 93.19 175 PHE A O 1
ATOM 1448 N N . VAL A 1 176 ? 12.096 -6.081 -10.848 1.00 88.25 176 VAL A N 1
ATOM 1449 C CA . VAL A 1 176 ? 12.447 -7.239 -11.686 1.00 88.25 176 VAL A CA 1
ATOM 1450 C C . VAL A 1 176 ? 11.371 -7.516 -12.734 1.00 88.25 176 VAL A C 1
ATOM 1452 O O . VAL A 1 176 ? 11.707 -7.632 -13.911 1.00 88.25 176 VAL A O 1
ATOM 1455 N N . PHE A 1 177 ? 10.097 -7.559 -12.336 1.00 83.19 177 PHE A N 1
ATOM 1456 C CA . PHE A 1 177 ? 8.952 -7.855 -13.216 1.00 83.19 177 PHE A CA 1
ATOM 1457 C C . PHE A 1 177 ? 8.337 -6.585 -13.826 1.00 83.19 177 PHE A C 1
ATOM 1459 O O . PHE A 1 177 ? 8.108 -6.506 -15.054 1.00 83.19 177 PHE A O 1
#

Secondary structure (DSSP, 8-state):
-HHHHHHHHHHHHHHHHHHHHHTT--SGGGHHHHHHHHHHHHGGGHHHHHIIIII-TTSHHHHHHHHHHHTT-HHHHHHHHHHTGGG----SSSSHHHHHHHHHHHHHHHHH---HHHHHHHHHHHHHHHHHHHHHHHHHSS-HHHHTTSS-PPPHHHHHHHHHHHHHHHHIIIII-

Organism: NCBI:txid1802517

pLDDT: mean 88.64, std 8.13, range [59.28, 97.62]